Protein AF-A0A8S8Z5N4-F1 (afdb_monomer_lite)

Radius of gyration: 12.63 Å; chains: 1; bounding box: 28×20×42 Å

Foldseek 3Di:
DPQKDWDDDPDDFKTKIAGHPDPDPWLVRVQVVCCVPPVDHWAQQCVVPVPPRTRITMDGHDDDDDD

Sequence (67 aa):
MNGISCSNPKGAFYAFPKIEQNKFNSDKEFVLELLKQKGVLPVHGSGFGEQYGSGHFRIVYFQKW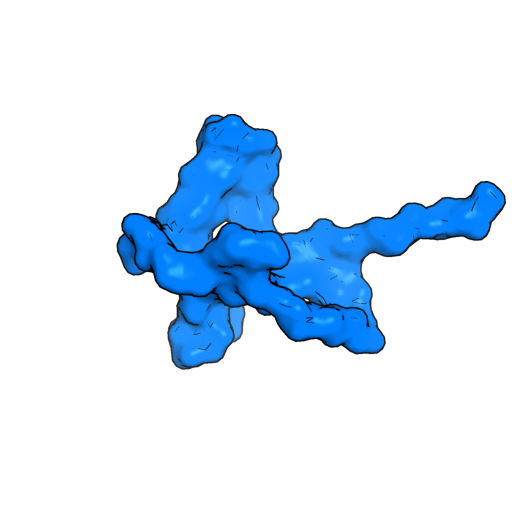KY

Secondary structure (DSSP, 8-state):
-TTEE-----SSSEE--EETT--SS-HHHHHHHHHHHHS--PEEGGGG-HHHHTTBEEEE--PPP--

pLDDT: mean 90.98, std 10.5, range [54.19, 97.81]

Structure (mmCIF, N/CA/C/O backbone):
data_AF-A0A8S8Z5N4-F1
#
_entry.id   AF-A0A8S8Z5N4-F1
#
loop_
_atom_site.group_PDB
_atom_site.id
_atom_site.type_symbol
_atom_site.label_atom_id
_atom_site.label_alt_id
_atom_site.label_comp_id
_atom_site.label_asym_id
_atom_site.label_entity_id
_atom_site.label_seq_id
_atom_site.pdbx_PDB_ins_code
_atom_site.Cartn_x
_atom_site.Cartn_y
_atom_site.Cartn_z
_atom_site.occupancy
_atom_site.B_iso_or_equiv
_atom_site.auth_seq_id
_atom_site.auth_comp_id
_atom_site.auth_asym_id
_atom_site.auth_atom_id
_atom_site.pdbx_PDB_model_num
ATOM 1 N N . MET A 1 1 ? -7.186 13.256 -6.101 1.00 63.16 1 MET A N 1
ATOM 2 C CA . MET A 1 1 ? -8.231 12.916 -5.111 1.00 63.16 1 MET A CA 1
ATOM 3 C C . MET A 1 1 ? -7.754 13.459 -3.776 1.00 63.16 1 MET A C 1
ATOM 5 O O . MET A 1 1 ? -6.577 13.293 -3.488 1.00 63.16 1 MET A O 1
ATOM 9 N N . ASN A 1 2 ? -8.584 14.151 -2.997 1.00 85.38 2 ASN A N 1
ATOM 10 C CA . ASN A 1 2 ? -8.120 14.674 -1.707 1.00 85.38 2 ASN A CA 1
ATOM 11 C C . ASN A 1 2 ? -7.754 13.497 -0.782 1.00 85.38 2 ASN A C 1
ATOM 13 O O . ASN A 1 2 ? -8.536 12.557 -0.667 1.00 85.38 2 ASN A O 1
ATOM 17 N N . GLY A 1 3 ? -6.564 13.529 -0.174 1.00 91.31 3 GLY A N 1
ATOM 18 C CA . GLY A 1 3 ? -6.080 12.484 0.742 1.00 91.31 3 GLY A CA 1
ATOM 19 C C . GLY A 1 3 ? -5.278 11.338 0.107 1.00 91.31 3 GLY A C 1
ATOM 20 O O . GLY A 1 3 ? -4.744 10.511 0.838 1.00 91.31 3 GLY A O 1
ATOM 21 N N . ILE A 1 4 ? -5.152 11.274 -1.226 1.00 94.94 4 ILE A N 1
ATOM 22 C CA . ILE A 1 4 ? -4.296 10.288 -1.909 1.00 94.94 4 ILE A CA 1
ATOM 23 C C . ILE A 1 4 ? -3.538 10.962 -3.052 1.00 94.94 4 ILE A C 1
ATOM 25 O O . ILE A 1 4 ? -4.150 11.553 -3.949 1.00 94.94 4 ILE A O 1
ATOM 29 N N . SER A 1 5 ? -2.214 10.813 -3.053 1.00 95.94 5 SER A N 1
ATOM 30 C CA . SER A 1 5 ? -1.353 11.174 -4.179 1.00 95.94 5 SER A CA 1
ATOM 31 C C . SER A 1 5 ? -0.780 9.913 -4.829 1.00 95.94 5 SER A C 1
ATOM 33 O O . SER A 1 5 ? -0.622 8.879 -4.188 1.00 95.94 5 SER A O 1
ATOM 35 N N . CYS A 1 6 ? -0.526 9.945 -6.135 1.00 94.56 6 CYS A N 1
ATOM 36 C CA . CYS A 1 6 ? 0.080 8.819 -6.841 1.00 94.56 6 CYS A CA 1
ATOM 37 C C . CYS A 1 6 ? 0.892 9.343 -8.019 1.00 94.56 6 CYS A C 1
ATOM 39 O O . CYS A 1 6 ? 0.371 10.094 -8.845 1.00 94.56 6 CYS A O 1
ATOM 41 N N . SER A 1 7 ? 2.157 8.933 -8.118 1.00 91.19 7 SER A N 1
ATOM 42 C CA . SER A 1 7 ? 2.941 9.164 -9.330 1.00 91.19 7 SER A CA 1
ATOM 43 C C . SER A 1 7 ? 2.319 8.404 -10.497 1.00 91.19 7 SER A C 1
ATOM 45 O O . SER A 1 7 ? 1.823 7.291 -10.317 1.00 91.19 7 SER A O 1
ATOM 47 N N . ASN A 1 8 ? 2.360 8.990 -11.697 1.00 88.75 8 ASN A N 1
ATOM 48 C CA . ASN A 1 8 ? 1.866 8.308 -12.887 1.00 88.75 8 ASN A CA 1
ATOM 49 C C . ASN A 1 8 ? 2.776 7.102 -13.197 1.00 88.75 8 ASN A C 1
ATOM 51 O O . ASN A 1 8 ? 3.966 7.311 -13.469 1.00 88.75 8 ASN A O 1
ATOM 55 N N . PRO A 1 9 ? 2.271 5.857 -13.135 1.00 87.44 9 PRO A N 1
ATOM 56 C CA . PRO A 1 9 ? 3.088 4.682 -13.395 1.00 87.44 9 PRO A CA 1
ATOM 57 C C . PRO A 1 9 ? 3.504 4.658 -14.870 1.00 87.44 9 PRO A C 1
ATOM 59 O O . PRO A 1 9 ? 2.678 4.796 -15.768 1.00 87.44 9 PRO A O 1
ATOM 62 N N . LYS A 1 10 ? 4.806 4.492 -15.127 1.00 87.62 10 LYS A N 1
ATOM 63 C CA . LYS A 1 10 ? 5.378 4.461 -16.488 1.00 87.62 10 LYS A CA 1
ATOM 64 C C . LYS A 1 10 ? 5.429 3.054 -17.100 1.00 87.62 10 LYS A C 1
ATOM 66 O O . LYS A 1 10 ? 5.924 2.889 -18.208 1.00 87.62 10 LYS A O 1
ATOM 71 N N . GLY A 1 11 ? 4.958 2.044 -16.374 1.00 84.31 11 GLY A N 1
ATOM 72 C CA . GLY A 1 11 ? 4.980 0.645 -16.787 1.00 84.31 11 GLY A CA 1
ATOM 73 C C . GLY A 1 11 ? 4.416 -0.277 -15.707 1.00 84.31 11 GLY A C 1
ATOM 74 O O . GLY A 1 11 ? 3.942 0.191 -14.668 1.00 84.31 11 GLY A O 1
ATOM 75 N N . ALA A 1 12 ? 4.501 -1.586 -15.960 1.00 88.19 12 ALA A N 1
ATOM 76 C CA . ALA A 1 12 ? 3.895 -2.647 -15.150 1.00 88.19 12 ALA A CA 1
ATOM 77 C C . ALA A 1 12 ? 2.367 -2.498 -14.979 1.00 88.19 12 ALA A C 1
ATOM 79 O O . ALA A 1 12 ? 1.723 -1.684 -15.634 1.00 88.19 12 ALA A O 1
ATOM 80 N N . PHE A 1 13 ? 1.784 -3.319 -14.103 1.00 90.88 13 PHE A N 1
ATOM 81 C CA . PHE A 1 13 ? 0.340 -3.367 -13.831 1.00 90.88 13 PHE A CA 1
ATOM 82 C C . PHE A 1 13 ? -0.004 -2.890 -12.412 1.00 90.88 13 PHE A C 1
ATOM 84 O O . PHE A 1 13 ? -1.023 -3.284 -11.847 1.00 90.88 13 PHE A O 1
ATOM 91 N N . TYR A 1 14 ? 0.868 -2.083 -11.797 1.00 93.50 14 TYR A N 1
ATOM 92 C CA . TYR A 1 14 ? 0.736 -1.667 -10.400 1.00 93.50 14 TYR A CA 1
ATOM 93 C C . TYR A 1 14 ? 0.904 -0.164 -10.237 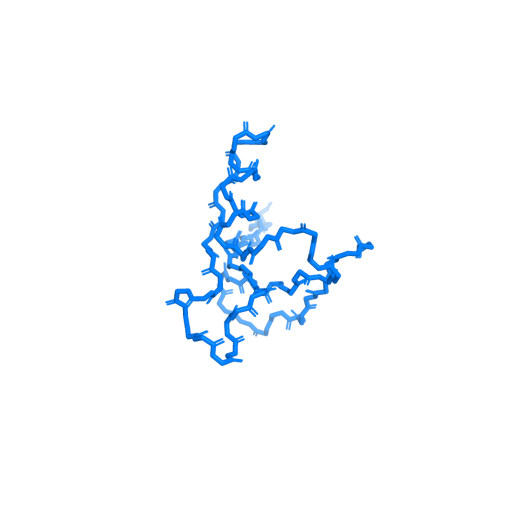1.00 93.50 14 TYR A C 1
ATOM 95 O O . TYR A 1 14 ? 1.836 0.428 -10.780 1.00 93.50 14 TYR A O 1
ATOM 103 N N . ALA A 1 15 ? 0.023 0.435 -9.445 1.00 95.25 15 ALA A N 1
ATOM 104 C CA . ALA A 1 15 ? 0.198 1.780 -8.923 1.00 95.25 15 ALA A CA 1
ATOM 105 C C . ALA A 1 15 ? 0.619 1.699 -7.453 1.00 95.25 15 ALA A C 1
ATOM 107 O O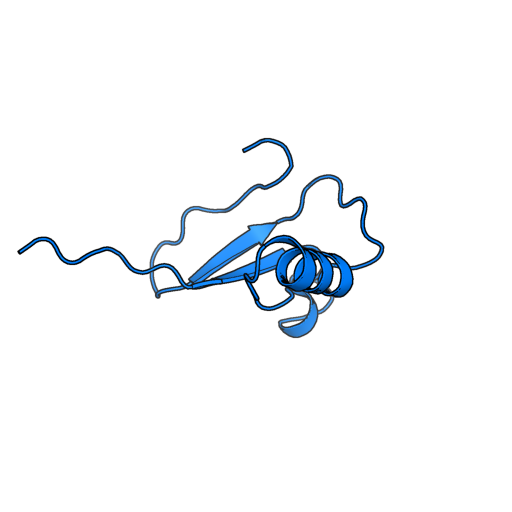 . ALA A 1 15 ? 0.291 0.728 -6.760 1.00 95.25 15 ALA A O 1
ATOM 108 N N . PHE A 1 16 ? 1.323 2.729 -6.985 1.00 96.56 16 PHE A N 1
ATOM 109 C CA . PHE A 1 16 ? 1.805 2.814 -5.607 1.00 96.56 16 PHE A CA 1
ATOM 110 C C . PHE A 1 16 ? 1.407 4.154 -4.969 1.00 96.56 16 PHE A C 1
ATOM 112 O O . PHE A 1 16 ? 2.249 5.044 -4.829 1.00 96.56 16 PHE A O 1
ATOM 119 N N . PRO A 1 17 ? 0.111 4.362 -4.666 1.00 96.50 17 PRO A N 1
ATOM 120 C CA . PRO A 1 17 ? -0.344 5.621 -4.104 1.00 96.50 17 PRO A CA 1
ATOM 121 C C . PRO A 1 17 ? 0.156 5.821 -2.673 1.00 96.50 17 PRO A C 1
ATOM 123 O O . PRO A 1 17 ? 0.276 4.871 -1.896 1.00 96.50 17 PRO A O 1
ATOM 126 N N . LYS A 1 18 ? 0.380 7.084 -2.322 1.00 96.69 18 LYS A N 1
ATOM 127 C CA . LYS A 1 18 ? 0.667 7.557 -0.974 1.00 96.69 18 LYS A CA 1
ATOM 128 C C . LYS A 1 18 ? -0.623 7.988 -0.282 1.00 96.69 18 LYS A C 1
ATOM 130 O O . LYS A 1 18 ? -1.454 8.686 -0.869 1.00 96.69 18 LYS A O 1
ATOM 135 N N . ILE A 1 19 ? -0.769 7.588 0.976 1.00 96.00 19 ILE A N 1
ATOM 136 C CA . ILE A 1 19 ? -1.853 7.996 1.869 1.00 96.00 19 ILE A CA 1
ATOM 137 C C . ILE A 1 19 ? -1.453 9.342 2.482 1.00 96.00 19 ILE A C 1
ATOM 139 O O . ILE A 1 19 ? -0.568 9.412 3.336 1.00 96.00 19 ILE A O 1
ATOM 143 N N . GLU A 1 20 ? -2.080 10.425 2.032 1.00 95.19 20 GLU A N 1
ATOM 144 C CA . GLU A 1 20 ? -1.796 11.761 2.555 1.00 95.19 20 GLU A CA 1
ATOM 145 C C . GLU A 1 20 ? -2.565 11.993 3.855 1.00 95.19 20 GLU A C 1
ATOM 147 O O . GLU A 1 20 ? -3.742 11.647 3.952 1.00 95.19 20 GLU A O 1
ATOM 152 N N . GLN A 1 21 ? -1.909 12.611 4.844 1.00 88.88 21 GLN A N 1
ATOM 153 C CA . GLN A 1 21 ? -2.508 12.903 6.156 1.00 88.88 21 GLN A CA 1
ATOM 154 C C . GLN A 1 21 ? -3.173 11.661 6.774 1.00 88.88 21 GLN A C 1
ATOM 156 O O . GLN A 1 21 ? -4.334 11.700 7.187 1.00 88.88 21 GLN A O 1
ATOM 161 N N . ASN A 1 22 ? -2.440 10.540 6.776 1.00 83.44 22 ASN A N 1
ATOM 162 C CA . ASN A 1 22 ? -2.960 9.254 7.216 1.00 83.44 22 ASN A CA 1
ATOM 163 C C . ASN A 1 22 ? -3.550 9.355 8.634 1.00 83.44 22 ASN A C 1
ATOM 165 O O . ASN A 1 22 ? -2.837 9.643 9.591 1.00 83.44 22 ASN A O 1
ATOM 169 N N . LYS A 1 23 ? -4.863 9.127 8.747 1.00 89.75 23 LYS A N 1
ATOM 170 C CA . LYS A 1 23 ? -5.593 9.108 10.025 1.00 89.75 23 LYS A CA 1
ATOM 171 C C . LYS A 1 23 ? -5.517 7.751 10.727 1.00 89.75 23 LYS A C 1
ATOM 173 O O . LYS A 1 23 ? -5.951 7.641 11.867 1.00 89.75 23 LYS A O 1
ATOM 178 N N . PHE A 1 24 ? -5.018 6.732 10.033 1.00 92.56 24 PHE A N 1
ATOM 179 C CA . PHE A 1 24 ? -4.782 5.400 10.574 1.00 92.56 24 PHE A CA 1
ATOM 180 C C . PHE A 1 24 ? -3.379 5.324 11.177 1.00 92.56 24 PHE A C 1
ATOM 182 O O . PHE A 1 24 ? -2.466 6.023 10.734 1.00 92.56 24 PHE A O 1
ATOM 189 N N . ASN A 1 25 ? -3.183 4.427 12.142 1.00 93.69 25 ASN A N 1
ATOM 190 C CA . ASN A 1 25 ? -1.890 4.252 12.804 1.00 93.69 25 ASN A CA 1
ATOM 191 C C . ASN A 1 25 ? -0.855 3.594 11.879 1.00 93.69 25 ASN A C 1
ATOM 193 O O . ASN A 1 25 ? 0.346 3.725 12.094 1.00 93.69 25 ASN A O 1
ATOM 197 N N . SER A 1 26 ? -1.306 2.871 10.848 1.00 96.06 26 SER A N 1
ATOM 198 C CA . SER A 1 26 ? -0.439 2.243 9.848 1.00 96.06 26 SER A CA 1
ATOM 199 C C . SER A 1 26 ? -1.119 2.136 8.482 1.00 96.06 26 SER A C 1
ATOM 201 O O . SER A 1 26 ? -2.345 2.190 8.363 1.00 96.06 26 SER A O 1
ATOM 203 N N . ASP A 1 27 ? -0.324 1.939 7.432 1.00 96.88 27 ASP A N 1
ATOM 204 C CA . ASP A 1 27 ? -0.842 1.566 6.110 1.00 96.88 27 ASP A CA 1
ATOM 205 C C . ASP A 1 27 ? -1.526 0.190 6.122 1.00 96.88 27 ASP A C 1
ATOM 207 O O . ASP A 1 27 ? -2.500 -0.024 5.404 1.00 96.88 27 ASP A O 1
ATOM 211 N N . LYS A 1 28 ? -1.079 -0.726 6.987 1.00 97.12 28 LYS A N 1
ATOM 212 C CA . LYS A 1 28 ? -1.742 -2.009 7.234 1.00 97.12 28 LYS A CA 1
ATOM 213 C C . LYS A 1 28 ? -3.160 -1.824 7.772 1.00 97.12 28 LYS A C 1
ATOM 215 O O . LYS A 1 28 ? -4.082 -2.487 7.306 1.00 97.12 28 LYS A O 1
ATOM 220 N N . GLU A 1 29 ? -3.347 -0.929 8.734 1.00 97.50 29 GLU A N 1
ATOM 221 C CA . GLU A 1 29 ? -4.676 -0.616 9.263 1.00 97.50 29 GLU A CA 1
ATOM 222 C C . GLU A 1 29 ? -5.571 -0.006 8.177 1.00 97.50 29 GLU A C 1
ATOM 224 O O . GLU A 1 29 ? -6.692 -0.473 7.986 1.00 97.50 29 GLU A O 1
ATOM 229 N N . PHE A 1 30 ? -5.043 0.938 7.388 1.00 96.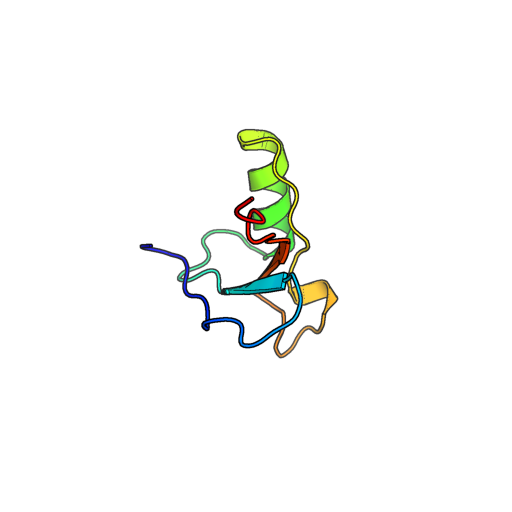44 30 PHE A N 1
ATOM 230 C CA . PHE A 1 30 ? -5.754 1.513 6.243 1.00 96.44 30 PHE A CA 1
ATOM 231 C C . PHE A 1 30 ? -6.265 0.437 5.267 1.00 96.44 30 PHE A C 1
ATOM 233 O O . PHE A 1 30 ? -7.445 0.441 4.910 1.00 96.44 30 PHE A O 1
ATOM 240 N N . VAL A 1 31 ? -5.412 -0.508 4.840 1.00 96.88 31 VAL A N 1
ATOM 241 C CA . VAL A 1 31 ? -5.834 -1.537 3.869 1.00 96.88 31 VAL A CA 1
ATOM 242 C C . VAL A 1 31 ? -6.843 -2.527 4.459 1.00 96.88 31 VAL A C 1
ATOM 244 O O . VAL A 1 31 ? -7.734 -2.983 3.743 1.00 96.88 31 VAL A O 1
ATOM 247 N N . LEU A 1 32 ? -6.742 -2.844 5.755 1.00 97.81 32 LEU A N 1
ATOM 248 C CA . LEU A 1 32 ? -7.692 -3.731 6.430 1.00 97.81 32 LEU A CA 1
ATOM 249 C C . LEU A 1 32 ? -9.066 -3.077 6.586 1.00 97.81 32 LEU A C 1
ATOM 251 O O . LEU A 1 32 ? -10.080 -3.741 6.377 1.00 97.81 32 LEU A O 1
ATOM 255 N N . GLU A 1 33 ? -9.116 -1.785 6.906 1.00 97.00 33 GLU A N 1
ATOM 256 C CA . GLU A 1 33 ? -10.376 -1.041 6.963 1.00 97.00 33 GLU A CA 1
ATOM 257 C C . GLU A 1 33 ? -11.013 -0.899 5.578 1.00 97.00 33 GLU A C 1
ATOM 259 O O . GLU A 1 33 ? -12.223 -1.083 5.433 1.00 97.00 33 GLU A O 1
ATOM 264 N N . LEU A 1 34 ? -10.207 -0.685 4.534 1.00 95.62 34 LEU A N 1
ATOM 265 C CA . LEU A 1 34 ? -10.701 -0.679 3.158 1.00 95.62 34 LEU A CA 1
ATOM 266 C C . LEU A 1 34 ? -11.301 -2.037 2.755 1.00 95.62 34 LEU A C 1
ATOM 268 O O . LEU A 1 34 ? -12.377 -2.074 2.151 1.00 95.62 34 LEU A O 1
ATOM 272 N N . LEU A 1 35 ? -10.662 -3.147 3.143 1.00 97.50 35 LEU A N 1
ATOM 273 C CA . LEU A 1 35 ? -11.204 -4.489 2.932 1.00 97.50 35 LEU A CA 1
ATOM 274 C C . LEU A 1 35 ? -12.541 -4.666 3.661 1.00 97.50 35 LEU A C 1
ATOM 276 O O . LEU A 1 35 ? -13.518 -5.073 3.037 1.00 97.50 35 LEU A O 1
ATOM 280 N N . LYS A 1 36 ? -12.618 -4.338 4.954 1.00 97.81 36 LYS A N 1
ATOM 281 C CA . LYS A 1 36 ? -13.849 -4.513 5.743 1.00 97.81 36 LYS A CA 1
ATOM 282 C C . LYS A 1 36 ? -15.011 -3.676 5.210 1.00 97.81 36 LYS A C 1
ATOM 284 O O . LYS A 1 36 ? -16.135 -4.159 5.154 1.00 97.81 36 LYS A O 1
ATOM 289 N N . GLN A 1 37 ? -14.751 -2.424 4.830 1.00 97.44 37 GLN A N 1
ATOM 290 C CA . GLN A 1 37 ? -15.806 -1.480 4.455 1.00 97.44 37 GLN A CA 1
ATOM 291 C C . GLN A 1 37 ? -16.216 -1.573 2.985 1.00 97.44 37 GLN A C 1
ATOM 293 O O . GLN A 1 37 ? -17.356 -1.249 2.650 1.00 97.44 37 GLN A O 1
ATOM 298 N N . LYS A 1 38 ? -15.283 -1.927 2.092 1.00 96.75 38 LYS A N 1
ATOM 299 C CA . LYS A 1 38 ? -15.484 -1.871 0.634 1.00 96.75 38 LYS A CA 1
ATOM 300 C C . LYS A 1 38 ? -15.228 -3.197 -0.076 1.00 96.75 38 LYS A C 1
ATOM 302 O O . LYS A 1 38 ? -15.490 -3.279 -1.271 1.00 96.75 38 LYS A O 1
ATOM 307 N N . GLY A 1 39 ? -14.715 -4.215 0.615 1.00 96.25 39 GLY A N 1
ATOM 308 C CA . GLY A 1 39 ? -14.369 -5.502 0.007 1.00 96.25 39 GLY A CA 1
ATOM 309 C C . GLY A 1 39 ? -13.143 -5.444 -0.910 1.00 96.25 39 GLY A C 1
ATOM 310 O O . GLY A 1 39 ? -12.927 -6.365 -1.691 1.00 96.25 39 GLY A O 1
ATOM 311 N N . VAL A 1 40 ? -12.345 -4.371 -0.846 1.00 95.19 40 VAL A N 1
ATOM 312 C CA . VAL A 1 40 ? -11.159 -4.181 -1.693 1.00 95.19 40 VAL A CA 1
ATOM 313 C C . VAL A 1 40 ? -9.905 -4.356 -0.847 1.00 95.19 40 VAL A C 1
ATOM 315 O O . VAL A 1 40 ? -9.689 -3.599 0.094 1.00 95.19 40 VAL A O 1
ATOM 318 N N . LEU A 1 41 ? -9.060 -5.325 -1.209 1.00 96.38 41 LEU A N 1
ATOM 319 C CA . LEU A 1 41 ? -7.799 -5.602 -0.518 1.00 96.38 41 LEU A CA 1
ATOM 320 C C . LEU A 1 41 ? -6.584 -5.220 -1.381 1.00 96.38 41 LEU A C 1
ATOM 322 O O . LEU A 1 41 ? -6.133 -6.025 -2.199 1.00 96.38 41 LEU A O 1
ATOM 326 N N . PRO A 1 42 ? -6.026 -4.012 -1.214 1.00 96.19 42 PRO A N 1
ATOM 327 C CA . PRO A 1 42 ? -4.693 -3.688 -1.703 1.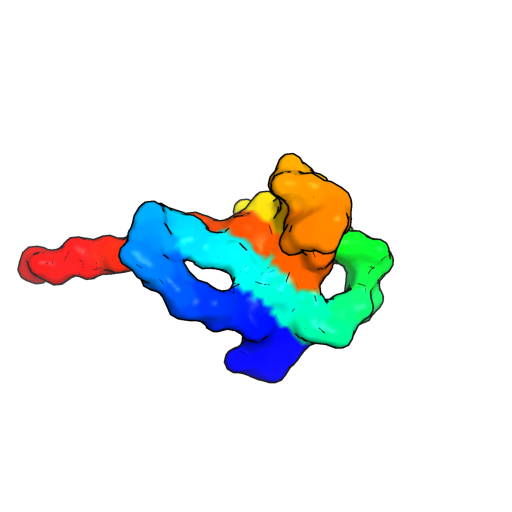00 96.19 42 PRO A CA 1
ATOM 328 C C . PRO A 1 42 ? -3.606 -4.211 -0.750 1.00 96.19 42 PRO A C 1
ATOM 330 O O . PRO A 1 42 ? -3.878 -4.617 0.380 1.00 96.19 42 PRO A O 1
ATOM 333 N N . VAL A 1 43 ? -2.349 -4.177 -1.194 1.00 97.81 43 VAL A N 1
ATOM 334 C CA . VAL A 1 43 ? -1.201 -4.579 -0.363 1.00 97.81 43 VAL A CA 1
ATOM 335 C C . VAL A 1 43 ? -0.653 -3.355 0.367 1.00 97.81 43 VAL A C 1
ATOM 337 O O . VAL A 1 43 ? -0.394 -2.343 -0.280 1.00 97.81 43 VAL A O 1
ATOM 340 N N . HIS A 1 44 ? -0.457 -3.425 1.684 1.00 97.56 44 HIS A N 1
ATOM 341 C CA . HIS A 1 44 ? 0.139 -2.319 2.443 1.00 97.56 44 HIS A CA 1
ATOM 342 C C . HIS A 1 44 ? 1.599 -2.069 2.028 1.00 97.56 44 HIS A C 1
ATOM 344 O O . HIS A 1 44 ? 2.355 -3.003 1.750 1.00 97.56 44 HIS A O 1
ATOM 350 N N . GLY A 1 45 ? 1.989 -0.798 1.962 1.00 97.81 45 GLY A N 1
ATOM 351 C CA . GLY A 1 45 ? 3.266 -0.350 1.414 1.00 97.81 45 GLY A CA 1
ATOM 352 C C . GLY A 1 45 ? 4.472 -0.725 2.271 1.00 97.81 45 GLY A C 1
ATOM 353 O O . GLY A 1 45 ? 5.510 -1.082 1.725 1.00 97.81 45 GLY A O 1
ATOM 354 N N . SER A 1 46 ? 4.328 -0.745 3.595 1.00 97.19 46 SER A N 1
ATOM 355 C CA . SER A 1 46 ? 5.364 -1.146 4.556 1.00 97.19 46 SER A CA 1
ATOM 356 C C . SER A 1 46 ? 5.902 -2.563 4.319 1.00 97.19 46 SER A C 1
ATOM 358 O O . SER A 1 46 ? 7.059 -2.836 4.626 1.00 97.19 46 SER A O 1
ATOM 360 N N . GLY A 1 47 ? 5.127 -3.446 3.671 1.00 96.06 47 GLY A N 1
ATOM 361 C CA . GLY A 1 47 ? 5.600 -4.761 3.218 1.00 96.06 47 GLY A CA 1
ATOM 362 C C . GLY A 1 47 ? 6.646 -4.710 2.092 1.00 96.06 47 GLY A C 1
ATOM 363 O O . GLY A 1 47 ? 7.307 -5.710 1.832 1.00 96.06 47 GLY A O 1
ATOM 364 N N . PHE A 1 48 ? 6.818 -3.556 1.439 1.00 95.94 48 PHE A N 1
ATOM 365 C CA . PHE A 1 48 ? 7.826 -3.291 0.403 1.00 95.94 48 PHE A CA 1
ATOM 366 C C . PHE A 1 48 ? 9.036 -2.504 0.934 1.00 95.94 48 PHE A C 1
ATOM 368 O O . PHE A 1 48 ? 9.917 -2.139 0.156 1.00 95.94 48 PHE A O 1
ATOM 375 N N . GLY A 1 49 ? 9.088 -2.241 2.243 1.00 94.69 49 GLY A N 1
ATOM 376 C CA . GLY A 1 49 ? 10.185 -1.551 2.916 1.00 94.69 49 GLY A CA 1
ATOM 377 C C . GLY A 1 49 ? 9.691 -0.431 3.828 1.00 94.69 49 GLY A C 1
ATOM 378 O O . GLY A 1 49 ? 8.844 0.375 3.450 1.00 94.69 49 GLY A O 1
ATOM 379 N N . GLU A 1 50 ? 10.257 -0.345 5.028 1.00 90.12 50 GLU A N 1
ATOM 380 C CA . GLU A 1 50 ? 9.815 0.605 6.052 1.00 90.12 50 GLU A CA 1
ATOM 381 C C . GLU A 1 50 ? 10.123 2.064 5.681 1.00 90.12 50 GLU A C 1
ATOM 383 O O . GLU A 1 50 ? 9.273 2.935 5.851 1.00 90.12 50 GLU A O 1
ATOM 388 N N . GLN A 1 51 ? 11.299 2.330 5.103 1.00 92.62 51 GLN A N 1
ATOM 389 C CA . GLN A 1 51 ? 11.750 3.693 4.801 1.00 92.62 51 GLN A CA 1
ATOM 390 C C . GLN A 1 51 ? 10.948 4.370 3.678 1.00 92.62 51 GLN A C 1
ATOM 392 O O . GLN A 1 51 ? 10.649 5.558 3.767 1.00 92.62 51 GLN A O 1
ATOM 397 N N . TYR A 1 52 ? 10.615 3.631 2.616 1.00 93.19 52 TYR A N 1
ATOM 398 C CA . TYR A 1 52 ? 10.000 4.196 1.404 1.00 93.19 52 TYR A CA 1
ATOM 399 C C . TYR A 1 52 ? 8.604 3.646 1.100 1.00 93.19 52 TYR A C 1
ATOM 401 O O . TYR A 1 52 ? 7.870 4.240 0.315 1.00 93.19 52 TYR A O 1
ATOM 409 N N . GLY A 1 53 ? 8.229 2.518 1.703 1.00 95.88 53 GLY A N 1
ATOM 410 C CA . GLY A 1 53 ? 6.924 1.893 1.521 1.00 95.88 53 GLY A CA 1
ATOM 411 C C . GLY A 1 53 ? 5.895 2.328 2.560 1.00 95.88 53 GLY A C 1
ATOM 412 O O . GLY A 1 53 ? 4.711 2.394 2.235 1.00 95.88 53 GLY A O 1
ATOM 413 N N . SER A 1 54 ? 6.314 2.669 3.782 1.00 96.12 54 SER A N 1
ATOM 414 C CA . SER A 1 54 ? 5.383 3.080 4.840 1.00 96.12 54 SER A CA 1
ATOM 415 C C . SER A 1 54 ? 4.503 4.249 4.401 1.00 96.12 54 SER A C 1
ATOM 417 O O . SER A 1 54 ? 4.968 5.223 3.803 1.00 96.12 54 SER A O 1
ATOM 419 N N . GLY A 1 55 ? 3.203 4.137 4.675 1.00 96.62 55 GLY A N 1
ATOM 420 C CA . GLY A 1 55 ? 2.217 5.147 4.278 1.00 96.62 55 GLY A CA 1
ATOM 421 C C . GLY A 1 55 ? 1.800 5.071 2.807 1.00 96.62 55 GLY A C 1
ATOM 422 O O . GLY A 1 55 ? 1.125 5.978 2.324 1.00 96.62 55 GLY A O 1
ATOM 423 N N . HIS A 1 56 ? 2.167 4.002 2.099 1.00 97.56 56 HIS A N 1
ATOM 424 C CA . HIS A 1 56 ? 1.699 3.714 0.746 1.00 97.56 56 HIS A CA 1
ATOM 425 C C . HIS A 1 56 ? 0.867 2.431 0.720 1.00 97.56 56 HIS A C 1
ATOM 427 O O . HIS A 1 56 ? 0.775 1.690 1.698 1.00 97.56 56 HIS A O 1
ATOM 433 N N . PHE A 1 57 ? 0.264 2.143 -0.425 1.00 97.44 57 PHE A N 1
ATOM 434 C CA . PHE A 1 57 ? -0.301 0.832 -0.720 1.00 97.44 57 PHE A CA 1
ATOM 435 C C . PHE A 1 57 ? -0.108 0.510 -2.199 1.00 97.44 57 PHE A C 1
ATOM 437 O O . PHE A 1 57 ? 0.047 1.401 -3.028 1.00 97.44 57 PHE A O 1
ATOM 444 N N . ARG A 1 58 ? -0.118 -0.772 -2.556 1.00 97.44 58 ARG A N 1
ATOM 445 C CA . ARG A 1 58 ? -0.053 -1.223 -3.946 1.00 97.44 58 ARG A CA 1
ATOM 446 C C . ARG A 1 58 ? -1.423 -1.690 -4.399 1.00 97.44 58 ARG A C 1
ATOM 448 O O . ARG A 1 58 ? -2.030 -2.551 -3.760 1.00 97.44 58 ARG A O 1
ATOM 455 N N . ILE A 1 59 ? -1.856 -1.186 -5.547 1.00 95.50 59 ILE A N 1
ATOM 456 C CA . ILE A 1 59 ? -3.069 -1.637 -6.227 1.00 95.50 59 ILE A CA 1
ATOM 457 C C . ILE A 1 59 ? -2.735 -2.092 -7.645 1.00 95.50 59 ILE A C 1
ATOM 459 O O . ILE A 1 59 ? -1.882 -1.506 -8.313 1.00 95.50 59 ILE A O 1
ATOM 463 N N . VAL A 1 60 ? -3.397 -3.159 -8.085 1.00 93.56 60 VAL A N 1
ATOM 464 C CA . VAL A 1 60 ? -3.317 -3.634 -9.467 1.00 93.56 60 VAL A CA 1
ATOM 465 C C . VAL A 1 60 ? -4.252 -2.790 -10.317 1.00 93.56 60 VAL A C 1
ATOM 467 O O . VAL A 1 60 ? -5.416 -2.610 -9.963 1.00 93.56 60 VAL A O 1
ATOM 470 N N . TYR A 1 61 ? -3.758 -2.302 -11.448 1.00 87.69 61 TYR A N 1
ATOM 471 C CA . TYR A 1 61 ? -4.599 -1.712 -12.476 1.00 87.69 61 TYR A CA 1
ATOM 472 C C . TYR A 1 61 ? -4.372 -2.450 -13.789 1.00 87.69 61 TYR A C 1
ATOM 474 O O . TYR A 1 61 ? -3.258 -2.853 -14.122 1.00 87.69 61 TYR A O 1
ATOM 482 N N . PHE A 1 62 ? -5.449 -2.617 -14.543 1.00 80.75 62 PHE A N 1
ATOM 483 C CA . PHE A 1 62 ? -5.389 -3.157 -15.887 1.00 80.75 62 PHE A CA 1
ATOM 484 C C . PHE A 1 62 ? -5.984 -2.125 -16.829 1.00 80.75 62 PHE A C 1
ATOM 486 O O . PHE A 1 62 ? -7.068 -1.597 -16.573 1.00 80.75 62 PHE A O 1
ATOM 493 N N . GLN A 1 63 ? -5.282 -1.822 -17.917 1.00 65.94 63 GLN A N 1
ATOM 494 C CA . GLN A 1 63 ? -5.926 -1.104 -19.004 1.00 65.94 63 GLN A CA 1
ATOM 495 C C . GLN A 1 63 ? -6.857 -2.088 -19.707 1.00 65.94 63 GLN A C 1
ATOM 497 O O . GLN A 1 63 ? -6.439 -3.173 -20.110 1.00 65.94 63 GLN A O 1
ATOM 502 N N . LYS A 1 64 ? -8.140 -1.738 -19.811 1.00 59.81 64 LYS A N 1
ATOM 503 C CA . LYS A 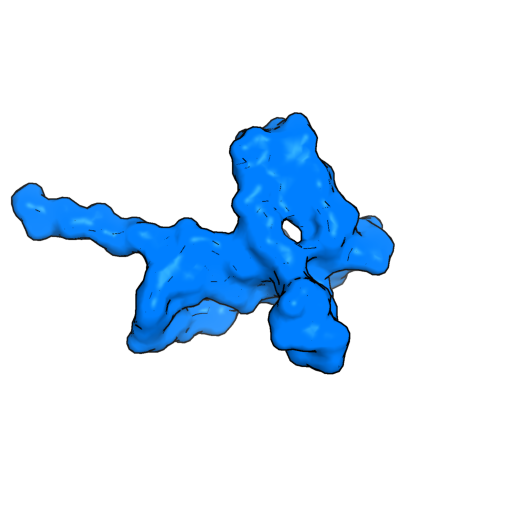1 64 ? -9.088 -2.527 -20.596 1.00 59.81 64 LYS A CA 1
ATOM 504 C C . LYS A 1 64 ? -8.583 -2.518 -22.041 1.00 59.81 64 LYS A C 1
ATOM 506 O O . LYS A 1 64 ? -8.447 -1.444 -22.624 1.00 59.81 64 LYS A O 1
ATOM 511 N N . TRP A 1 65 ? -8.275 -3.688 -22.596 1.00 60.47 65 TRP A N 1
ATOM 512 C CA . TRP A 1 65 ? -7.914 -3.801 -24.006 1.00 60.47 65 TRP A CA 1
ATOM 513 C C . TRP A 1 65 ? -9.125 -3.352 -24.827 1.00 60.47 65 TRP A C 1
ATOM 515 O O . TRP A 1 65 ? -10.216 -3.906 -24.675 1.00 60.47 65 TRP A O 1
ATOM 525 N N . LYS A 1 66 ? -8.955 -2.292 -25.622 1.00 57.06 66 LYS A N 1
ATOM 526 C CA . LYS A 1 66 ? -9.942 -1.889 -26.624 1.00 57.06 66 LYS A CA 1
ATOM 527 C C . LYS A 1 66 ? -9.785 -2.838 -27.810 1.00 57.06 66 LYS A C 1
ATOM 529 O O . LYS A 1 66 ? -8.817 -2.702 -28.553 1.00 57.06 66 LYS A O 1
ATOM 534 N N . TYR A 1 67 ? -10.700 -3.791 -27.931 1.00 54.19 67 TYR A N 1
ATOM 535 C CA . TYR A 1 67 ? -11.061 -4.369 -29.222 1.00 54.19 67 TYR A CA 1
ATOM 536 C C . TYR A 1 67 ? -12.281 -3.614 -29.739 1.00 54.19 67 TYR A C 1
ATOM 538 O O . TYR A 1 67 ? -13.156 -3.304 -28.893 1.00 54.19 67 TYR A O 1
#